Protein AF-K1WXM2-F1 (afdb_monomer_lite)

Sequence (100 aa):
MSDQIAESLTYEELLSNLLLNDEIIIEISVEDVERVKIGMKNIKTRKNKKMKEEGLATEDARLEFEAFPSETYGYVNLRIFHTKRGSVAIKNMIIPTGEF

pLDDT: mean 85.84, std 12.79, range [41.31, 96.81]

Radius of gyration: 17.82 Å; chains: 1; bounding box: 42×49×48 Å

Structure (mmCIF, N/CA/C/O backbone):
data_AF-K1WXM2-F1
#
_entry.id   AF-K1WXM2-F1
#
loop_
_atom_site.group_PDB
_atom_site.id
_atom_site.type_symbol
_atom_site.label_atom_id
_atom_site.label_alt_id
_atom_site.label_comp_id
_atom_site.label_asym_id
_atom_site.label_entity_id
_atom_site.label_seq_id
_atom_site.pdbx_PDB_ins_code
_atom_site.Cartn_x
_atom_site.Cartn_y
_atom_site.Cartn_z
_atom_site.occupancy
_atom_site.B_iso_or_equiv
_atom_site.auth_seq_id
_atom_site.auth_comp_id
_atom_site.auth_asym_id
_atom_site.auth_atom_id
_atom_s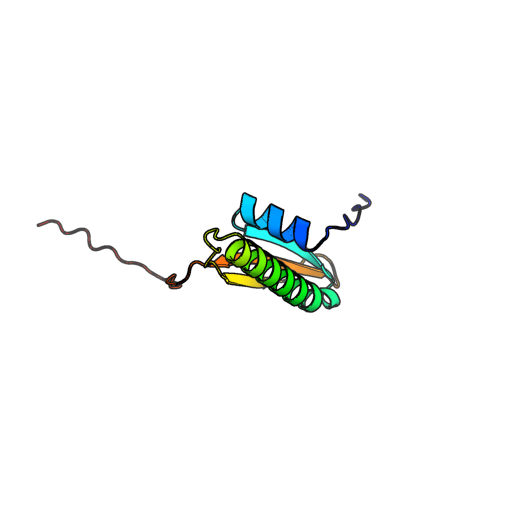ite.pdbx_PDB_model_num
ATOM 1 N N . MET A 1 1 ? 3.158 8.132 -30.442 1.00 41.31 1 MET A N 1
ATOM 2 C CA . MET A 1 1 ? 3.779 7.819 -29.145 1.00 41.31 1 MET A CA 1
ATOM 3 C C . MET A 1 1 ? 3.114 8.748 -28.163 1.00 41.31 1 MET A C 1
ATOM 5 O O . MET A 1 1 ? 3.254 9.951 -28.321 1.00 41.31 1 MET A O 1
ATOM 9 N N . SER A 1 2 ? 2.236 8.218 -27.321 1.00 43.03 2 SER A N 1
ATOM 10 C CA . SER A 1 2 ? 1.494 9.036 -26.370 1.00 43.03 2 SER A CA 1
ATOM 11 C C . SER A 1 2 ? 2.475 9.450 -25.284 1.00 43.03 2 SER A C 1
ATOM 13 O O . SER A 1 2 ? 2.976 8.576 -24.581 1.00 43.03 2 SER A O 1
ATOM 15 N N . ASP A 1 3 ? 2.783 10.743 -25.196 1.00 48.12 3 ASP A N 1
ATOM 16 C CA . ASP A 1 3 ? 3.416 11.330 -24.018 1.00 48.12 3 ASP A CA 1
ATOM 17 C C . ASP A 1 3 ? 2.548 10.955 -22.814 1.00 48.12 3 ASP A C 1
ATOM 19 O O . ASP A 1 3 ? 1.473 11.518 -22.599 1.00 48.12 3 ASP A O 1
ATOM 23 N N . GLN A 1 4 ? 2.962 9.925 -22.076 1.00 53.94 4 GLN A N 1
ATOM 24 C CA . GLN A 1 4 ? 2.365 9.609 -20.792 1.00 53.94 4 GLN A CA 1
ATOM 25 C C . GLN A 1 4 ? 2.759 10.751 -19.864 1.00 53.94 4 GLN A C 1
ATOM 27 O O . GLN A 1 4 ? 3.909 10.870 -19.445 1.00 53.94 4 GLN A O 1
ATOM 32 N N . ILE A 1 5 ? 1.805 11.642 -19.613 1.00 54.16 5 ILE A N 1
ATOM 33 C CA . ILE A 1 5 ? 1.911 12.667 -18.585 1.00 54.16 5 ILE A CA 1
ATOM 34 C C . ILE A 1 5 ? 2.204 11.917 -17.285 1.00 54.16 5 ILE A C 1
ATOM 36 O O . ILE A 1 5 ? 1.347 11.189 -16.790 1.00 54.16 5 ILE A O 1
ATOM 40 N N . ALA A 1 6 ? 3.425 12.049 -16.765 1.00 61.44 6 ALA A N 1
ATOM 41 C CA . ALA A 1 6 ? 3.759 11.562 -15.437 1.00 61.44 6 ALA A CA 1
ATOM 42 C C . ALA A 1 6 ? 2.934 12.380 -14.438 1.00 61.44 6 ALA A C 1
ATOM 44 O O . ALA A 1 6 ? 3.278 13.514 -14.098 1.00 61.44 6 ALA A O 1
ATOM 45 N N . GLU A 1 7 ? 1.783 11.843 -14.047 1.00 74.06 7 GLU A N 1
ATOM 46 C CA . GLU A 1 7 ? 0.909 12.482 -13.079 1.00 74.06 7 GLU A CA 1
ATOM 47 C C . GLU A 1 7 ? 1.589 12.434 -11.709 1.00 74.06 7 GLU A C 1
ATOM 49 O O . GLU A 1 7 ? 1.907 11.371 -11.172 1.00 74.06 7 GLU A O 1
ATOM 54 N N . SER A 1 8 ? 1.872 13.610 -11.154 1.00 80.50 8 SER A N 1
ATOM 55 C CA . SER A 1 8 ? 2.483 13.724 -9.836 1.00 80.50 8 SER A CA 1
ATOM 56 C C . SER A 1 8 ? 1.392 13.689 -8.775 1.00 80.50 8 SER A C 1
ATOM 58 O O . SER A 1 8 ? 0.770 14.714 -8.508 1.00 80.50 8 SER A O 1
ATOM 60 N N . LEU A 1 9 ? 1.213 12.539 -8.130 1.00 87.94 9 LEU A N 1
ATOM 61 C CA . LEU A 1 9 ? 0.317 12.388 -6.984 1.00 87.94 9 LEU A CA 1
ATOM 62 C C . LEU A 1 9 ? 1.087 12.441 -5.663 1.00 87.94 9 LEU A C 1
ATOM 64 O O . LEU A 1 9 ? 2.165 11.865 -5.503 1.00 87.94 9 LEU A O 1
ATOM 68 N N . THR A 1 10 ? 0.499 13.104 -4.678 1.00 92.44 10 THR A N 1
ATOM 69 C CA . THR A 1 10 ? 0.948 13.068 -3.287 1.00 92.44 10 THR A CA 1
ATOM 70 C C . THR A 1 10 ? 0.599 11.726 -2.634 1.00 92.44 10 THR A C 1
ATOM 72 O O . THR A 1 10 ? -0.328 11.017 -3.031 1.00 92.44 10 THR A O 1
ATOM 75 N N . TYR A 1 11 ? 1.301 11.371 -1.554 1.00 93.56 11 TYR A N 1
ATOM 76 C CA . TYR A 1 11 ? 0.972 10.167 -0.776 1.00 93.56 11 TYR A CA 1
ATOM 77 C C . TYR A 1 11 ? -0.431 10.226 -0.146 1.00 93.56 11 TYR A C 1
ATOM 79 O O . TYR A 1 11 ? -1.030 9.187 0.131 1.00 93.56 11 TYR A O 1
ATOM 87 N N . GLU A 1 12 ? -0.953 11.431 0.095 1.00 92.50 12 GLU A N 1
ATOM 88 C CA . GLU A 1 12 ? -2.304 11.657 0.615 1.00 92.50 12 GLU A CA 1
ATOM 89 C C . GLU A 1 12 ? -3.371 11.373 -0.446 1.00 92.50 12 GLU A C 1
ATOM 91 O O . GLU A 1 12 ? -4.389 10.750 -0.133 1.00 92.50 12 GLU A O 1
ATOM 96 N N . GLU A 1 13 ? -3.118 11.742 -1.702 1.00 93.06 13 GLU A N 1
ATOM 97 C CA . GLU A 1 13 ? -3.978 11.398 -2.839 1.00 93.06 13 GLU A CA 1
ATOM 98 C C . GLU A 1 13 ? -3.950 9.897 -3.127 1.00 93.06 13 GLU A C 1
ATOM 100 O O . GLU A 1 13 ? -5.010 9.298 -3.303 1.00 93.06 13 GLU A O 1
ATOM 105 N N . LEU A 1 14 ? -2.776 9.255 -3.088 1.00 92.94 14 LEU A N 1
ATOM 106 C CA . LEU A 1 14 ? -2.675 7.795 -3.225 1.00 92.94 14 LEU A CA 1
ATOM 107 C C . LEU A 1 14 ? -3.474 7.069 -2.137 1.00 92.94 14 LEU A C 1
ATOM 109 O O . LEU A 1 14 ? -4.251 6.165 -2.437 1.00 92.94 14 LEU A O 1
ATOM 113 N N . LEU A 1 15 ? -3.335 7.488 -0.874 1.00 91.69 15 LEU A N 1
ATOM 114 C CA . LEU A 1 15 ? -4.101 6.899 0.225 1.00 91.69 15 LEU A CA 1
ATOM 115 C C . LEU A 1 15 ? -5.607 7.143 0.069 1.00 91.69 15 LEU A C 1
ATOM 117 O O . LEU A 1 15 ? -6.402 6.268 0.392 1.00 91.69 15 LEU A O 1
ATOM 121 N N . SER A 1 16 ? -6.010 8.319 -0.409 1.00 91.19 16 SER A N 1
ATOM 122 C CA . SER A 1 16 ? -7.426 8.640 -0.615 1.00 91.19 16 SER A CA 1
ATOM 123 C C . SER A 1 16 ? -8.036 7.805 -1.740 1.00 91.19 16 SER A C 1
ATOM 125 O O . SER A 1 16 ? -9.115 7.251 -1.557 1.00 91.19 16 SER A O 1
ATOM 127 N N . ASN A 1 17 ? -7.323 7.637 -2.856 1.00 91.69 17 ASN A N 1
ATOM 128 C CA . ASN A 1 17 ? -7.743 6.756 -3.946 1.00 91.69 17 ASN A CA 1
ATOM 129 C C . ASN A 1 17 ? -7.851 5.301 -3.495 1.00 91.69 17 ASN A C 1
ATOM 131 O O . ASN A 1 17 ? -8.816 4.618 -3.831 1.00 91.69 17 ASN A O 1
ATOM 135 N N . LEU A 1 18 ? -6.898 4.842 -2.689 1.00 91.75 18 LEU A N 1
ATOM 136 C CA . LEU A 1 18 ? -6.922 3.499 -2.134 1.00 91.75 18 LEU A CA 1
ATOM 137 C C . LEU A 1 18 ? -8.136 3.262 -1.221 1.00 91.75 18 LEU A C 1
ATOM 139 O O . LEU A 1 18 ? -8.768 2.217 -1.305 1.00 91.75 18 LEU A O 1
ATOM 143 N N . LEU A 1 19 ? -8.512 4.245 -0.400 1.00 87.38 19 LEU A N 1
ATOM 144 C CA . LEU A 1 19 ? -9.705 4.159 0.451 1.00 87.38 19 LEU A CA 1
ATOM 145 C C . LEU A 1 19 ? -11.021 4.126 -0.338 1.00 87.38 19 LEU A C 1
ATOM 147 O O . LEU A 1 19 ? -12.027 3.665 0.192 1.00 87.38 19 LEU A O 1
ATOM 151 N N . LEU A 1 20 ? -11.027 4.637 -1.572 1.00 88.56 20 LEU A N 1
ATOM 152 C CA . LEU A 1 20 ? -12.198 4.615 -2.450 1.00 88.56 20 LEU A CA 1
ATOM 153 C C . LEU A 1 20 ? -12.320 3.311 -3.249 1.00 88.56 20 LEU A C 1
ATOM 155 O O . LEU A 1 20 ? -13.432 2.950 -3.622 1.00 88.56 20 LEU A O 1
ATOM 159 N N . ASN A 1 21 ? -11.203 2.630 -3.521 1.00 87.50 21 ASN A N 1
ATOM 160 C CA . ASN A 1 21 ? -11.148 1.497 -4.452 1.00 87.50 21 ASN A CA 1
ATOM 161 C C . ASN A 1 21 ? -10.718 0.167 -3.805 1.00 87.50 21 ASN A C 1
ATOM 163 O O . ASN A 1 21 ? -10.627 -0.830 -4.514 1.00 87.50 21 ASN A O 1
ATOM 167 N N . ASP A 1 22 ? -10.437 0.144 -2.493 1.00 85.44 22 ASP A N 1
ATOM 168 C CA . ASP A 1 22 ? -9.855 -0.961 -1.693 1.00 85.44 22 ASP A CA 1
ATOM 169 C C . ASP A 1 22 ? -8.444 -1.425 -2.128 1.00 85.44 22 ASP A C 1
ATOM 171 O O . ASP A 1 22 ? -7.634 -1.871 -1.302 1.00 85.44 22 ASP A O 1
ATOM 175 N N . GLU A 1 23 ? -8.134 -1.277 -3.413 1.00 92.62 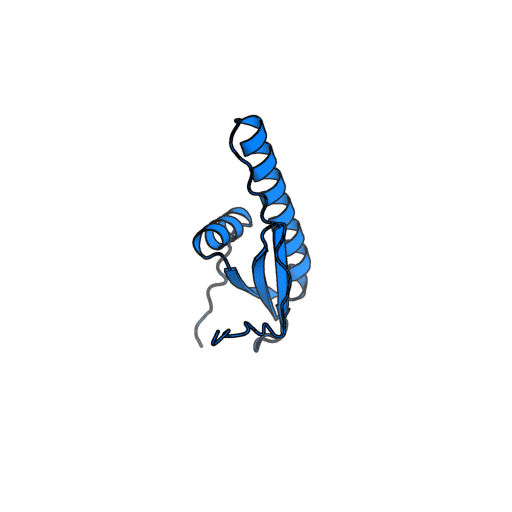23 GLU A N 1
ATOM 176 C CA . GLU A 1 23 ? -6.897 -1.624 -4.088 1.00 92.62 23 GLU A CA 1
ATOM 177 C C . GLU A 1 23 ? -6.580 -0.590 -5.180 1.00 92.62 23 GLU A C 1
ATOM 179 O O . GLU A 1 23 ? -7.467 -0.120 -5.893 1.00 92.62 23 GLU A O 1
ATOM 184 N N . ILE A 1 24 ? -5.297 -0.263 -5.340 1.00 94.50 24 ILE A N 1
ATOM 185 C CA . ILE A 1 24 ? -4.780 0.474 -6.499 1.00 94.50 24 ILE A CA 1
ATOM 186 C C . ILE A 1 24 ? -3.511 -0.199 -7.024 1.00 94.50 24 ILE A C 1
ATOM 188 O O . ILE A 1 24 ? -2.747 -0.793 -6.261 1.00 94.50 24 ILE A O 1
ATOM 192 N N . ILE A 1 25 ? -3.265 -0.071 -8.326 1.00 95.31 25 ILE A N 1
ATOM 193 C CA . ILE A 1 25 ? -2.028 -0.509 -8.979 1.00 95.31 25 ILE A CA 1
ATOM 194 C C . ILE A 1 25 ? -1.434 0.705 -9.681 1.00 95.31 25 ILE A C 1
ATOM 196 O O . ILE A 1 25 ? -2.117 1.355 -10.470 1.00 95.31 25 ILE A O 1
ATOM 200 N N . ILE A 1 26 ? -0.178 1.015 -9.372 1.00 94.31 26 ILE A N 1
ATOM 201 C CA . ILE A 1 26 ? 0.559 2.122 -9.984 1.00 94.31 26 ILE A CA 1
ATOM 202 C C . ILE A 1 26 ? 1.840 1.603 -10.628 1.00 94.31 26 ILE A C 1
ATOM 204 O O . ILE A 1 26 ? 2.517 0.744 -10.063 1.00 94.31 26 ILE A O 1
ATOM 208 N N . GLU A 1 27 ? 2.189 2.141 -11.789 1.00 94.94 27 GLU A N 1
ATOM 209 C CA . GLU A 1 27 ? 3.488 1.907 -12.415 1.00 94.94 27 GLU A CA 1
ATOM 210 C C . GLU A 1 27 ? 4.453 3.012 -11.974 1.00 94.94 27 GLU A C 1
ATOM 212 O O . GLU A 1 27 ? 4.184 4.197 -12.169 1.00 94.94 27 GLU A O 1
ATOM 217 N N . ILE A 1 28 ? 5.559 2.638 -11.332 1.00 94.12 28 ILE A N 1
ATOM 218 C CA . ILE A 1 28 ? 6.542 3.583 -10.782 1.00 94.12 28 ILE A CA 1
ATOM 219 C C . ILE A 1 28 ? 7.967 3.102 -11.036 1.00 94.12 28 ILE A C 1
ATOM 221 O O . ILE A 1 28 ? 8.199 1.912 -11.248 1.00 94.12 28 ILE A O 1
ATOM 225 N N . SER A 1 29 ? 8.933 4.022 -10.972 1.00 94.50 29 SER A N 1
ATOM 226 C CA . SER A 1 29 ? 10.353 3.667 -11.020 1.00 94.50 29 SER A CA 1
ATOM 227 C C . SER A 1 29 ? 10.698 2.666 -9.916 1.00 94.50 29 SER A C 1
ATOM 229 O O . SER A 1 29 ? 10.259 2.806 -8.769 1.00 94.50 29 SER A O 1
ATOM 231 N N . VAL A 1 30 ? 11.535 1.678 -10.244 1.00 94.31 30 VAL A N 1
ATOM 232 C CA . VAL A 1 30 ? 12.018 0.664 -9.290 1.00 94.31 30 VAL A CA 1
ATOM 233 C C . VAL A 1 30 ? 12.692 1.309 -8.071 1.00 94.31 30 VAL A C 1
ATOM 235 O O . VAL A 1 30 ? 12.553 0.817 -6.952 1.00 94.31 30 VAL A O 1
ATOM 238 N N . GLU A 1 31 ? 13.378 2.436 -8.267 1.00 94.69 31 GLU A N 1
ATOM 239 C CA . GLU A 1 31 ? 14.079 3.168 -7.203 1.00 94.69 31 GLU A CA 1
ATOM 240 C C . GLU A 1 31 ? 13.115 3.826 -6.202 1.00 94.69 31 GLU A C 1
ATOM 242 O O . GLU A 1 31 ? 13.441 4.006 -5.026 1.00 94.69 31 GLU A O 1
ATOM 247 N N . ASP A 1 32 ? 11.897 4.139 -6.645 1.00 94.38 32 ASP A N 1
ATOM 248 C CA . ASP A 1 32 ? 10.914 4.888 -5.867 1.00 94.38 32 ASP A CA 1
ATOM 249 C C . ASP A 1 32 ? 9.998 3.995 -5.025 1.00 94.38 32 ASP A C 1
ATOM 251 O O . ASP A 1 32 ? 9.321 4.483 -4.116 1.00 94.38 32 ASP A O 1
ATOM 255 N N . VAL A 1 33 ? 10.006 2.682 -5.270 1.00 94.50 33 VAL A N 1
ATOM 256 C CA . VAL A 1 33 ? 9.140 1.699 -4.601 1.00 94.50 33 VAL A CA 1
ATOM 257 C C . VAL A 1 33 ? 9.186 1.837 -3.088 1.00 94.50 33 VAL A C 1
ATOM 259 O O . VAL A 1 33 ? 8.147 1.928 -2.430 1.00 94.50 33 VAL A O 1
ATOM 262 N N . GLU A 1 34 ? 10.389 1.858 -2.518 1.00 96.00 34 GLU A N 1
ATOM 263 C CA . GLU A 1 34 ? 10.527 1.852 -1.066 1.00 96.00 34 GLU A CA 1
ATOM 264 C C . GLU A 1 34 ? 10.209 3.225 -0.457 1.00 96.00 34 GLU A C 1
ATOM 266 O O . GLU A 1 34 ? 9.632 3.328 0.629 1.00 96.00 34 GLU A O 1
ATOM 271 N N . ARG A 1 35 ? 10.454 4.301 -1.217 1.00 95.06 35 ARG A N 1
ATOM 272 C CA . ARG A 1 35 ? 10.040 5.657 -0.846 1.00 95.06 35 ARG A CA 1
ATOM 273 C C . ARG A 1 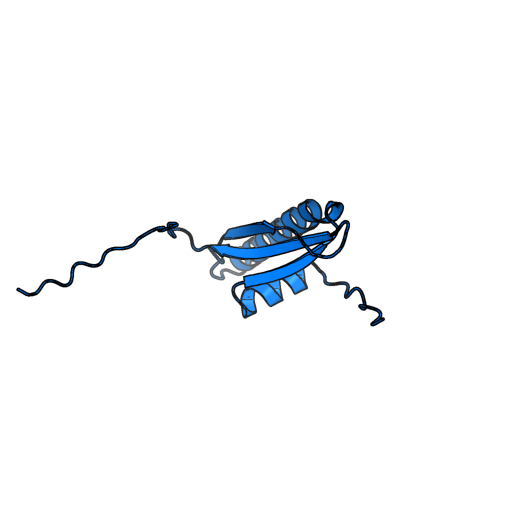35 ? 8.515 5.767 -0.765 1.00 95.06 35 ARG A C 1
ATOM 275 O O . ARG A 1 35 ? 8.003 6.309 0.216 1.00 95.06 35 ARG A O 1
ATOM 282 N N . VAL A 1 36 ? 7.793 5.213 -1.741 1.00 94.56 36 VAL A N 1
ATOM 283 C CA . VAL A 1 36 ? 6.319 5.205 -1.778 1.00 94.56 36 VAL A CA 1
ATOM 284 C C . VAL A 1 36 ? 5.742 4.379 -0.628 1.00 94.56 36 VAL A C 1
ATOM 286 O O . VAL A 1 36 ? 4.873 4.864 0.100 1.00 94.56 36 VAL A O 1
ATOM 289 N N . LYS A 1 37 ? 6.264 3.168 -0.392 1.00 95.00 37 LYS A N 1
ATOM 290 C CA . LYS A 1 37 ? 5.838 2.298 0.720 1.00 95.00 37 LYS A CA 1
ATOM 291 C C . LYS A 1 37 ? 5.961 2.993 2.077 1.00 95.00 37 LYS A C 1
ATOM 293 O O . LYS A 1 37 ? 5.013 2.988 2.868 1.00 95.00 37 LYS A O 1
ATOM 298 N N . ILE A 1 38 ? 7.115 3.603 2.356 1.00 95.75 38 ILE A N 1
ATOM 299 C CA . ILE A 1 38 ? 7.360 4.328 3.611 1.00 95.75 38 ILE A CA 1
ATOM 300 C C . ILE A 1 38 ? 6.469 5.573 3.696 1.00 95.75 38 ILE A C 1
ATOM 302 O O . ILE A 1 38 ? 5.828 5.801 4.727 1.00 95.75 38 ILE A O 1
ATOM 306 N N . GLY A 1 39 ? 6.386 6.354 2.614 1.00 94.81 39 GLY A N 1
ATOM 307 C CA . GLY A 1 39 ? 5.556 7.556 2.529 1.00 94.81 39 GLY A CA 1
ATOM 308 C C . GLY A 1 39 ? 4.095 7.274 2.876 1.00 94.81 39 GLY A C 1
ATOM 309 O O . GLY A 1 39 ? 3.538 7.896 3.783 1.00 94.81 39 GLY A O 1
ATOM 310 N N . MET A 1 40 ? 3.502 6.261 2.244 1.00 94.62 40 MET A N 1
ATOM 311 C CA . MET A 1 40 ? 2.114 5.871 2.491 1.00 94.62 40 MET A CA 1
ATOM 312 C C . MET A 1 40 ? 1.867 5.354 3.912 1.00 94.62 40 MET A C 1
ATOM 314 O O . MET A 1 40 ? 0.888 5.752 4.551 1.00 94.62 40 MET A O 1
ATOM 318 N N . LYS A 1 41 ? 2.763 4.517 4.455 1.00 93.88 41 LYS A N 1
ATOM 319 C CA . LYS A 1 41 ? 2.660 4.041 5.848 1.00 93.88 41 LYS A CA 1
ATOM 320 C C . LYS A 1 41 ? 2.689 5.200 6.849 1.00 93.88 41 LYS A C 1
ATOM 322 O O . LYS A 1 41 ? 1.906 5.212 7.805 1.00 93.88 41 LYS A O 1
ATOM 327 N N . ASN A 1 42 ? 3.548 6.193 6.617 1.00 94.75 42 ASN A N 1
ATOM 328 C CA . ASN A 1 42 ? 3.667 7.370 7.475 1.00 94.75 42 ASN A CA 1
ATOM 329 C C . ASN A 1 42 ? 2.413 8.250 7.423 1.00 94.75 42 ASN A C 1
ATOM 331 O O . ASN A 1 42 ? 1.913 8.652 8.477 1.00 94.75 42 ASN A O 1
ATOM 335 N N . ILE A 1 43 ? 1.871 8.509 6.229 1.00 93.44 43 ILE A N 1
ATOM 336 C CA . ILE A 1 43 ? 0.625 9.274 6.073 1.00 93.44 43 ILE A CA 1
ATOM 337 C C . ILE A 1 43 ? -0.545 8.561 6.749 1.00 93.44 43 ILE A C 1
ATOM 339 O O . ILE A 1 43 ? -1.271 9.188 7.520 1.00 93.44 43 ILE A O 1
ATOM 343 N N . LYS A 1 44 ? -0.696 7.246 6.555 1.00 91.38 44 LYS A N 1
ATOM 344 C CA . LYS A 1 44 ? -1.745 6.476 7.235 1.00 91.38 44 LYS A CA 1
ATOM 345 C C . LYS A 1 44 ? -1.613 6.535 8.757 1.00 91.38 44 LYS A C 1
ATOM 347 O O . LYS A 1 44 ? -2.598 6.768 9.452 1.00 91.38 44 LYS A O 1
ATOM 352 N N . THR A 1 45 ? -0.397 6.387 9.281 1.00 92.06 45 THR A N 1
ATOM 353 C CA . THR A 1 45 ? -0.136 6.490 10.727 1.00 92.06 45 THR A CA 1
ATOM 354 C C . THR A 1 45 ? -0.499 7.875 11.261 1.00 92.06 45 THR A C 1
ATOM 356 O O . THR A 1 45 ? -1.151 7.988 12.299 1.00 92.06 45 THR A O 1
ATOM 359 N N . ARG A 1 46 ? -0.135 8.936 10.529 1.00 92.69 46 ARG A N 1
ATOM 360 C CA . ARG A 1 46 ? -0.494 10.320 10.865 1.00 92.69 46 ARG A CA 1
ATOM 361 C C . ARG A 1 46 ? -2.011 10.524 10.858 1.00 92.69 46 ARG A C 1
ATOM 363 O O . ARG A 1 46 ? -2.536 11.107 11.803 1.00 92.69 46 ARG A O 1
ATOM 370 N N . LYS A 1 47 ? -2.711 10.008 9.843 1.00 90.94 47 LYS A N 1
ATOM 371 C CA . LYS A 1 47 ? -4.176 10.067 9.735 1.00 90.94 47 LYS A CA 1
ATOM 372 C C . LYS A 1 47 ? -4.850 9.352 10.909 1.00 90.94 47 LYS A C 1
ATOM 374 O O . LYS A 1 47 ? -5.681 9.954 11.577 1.00 90.94 47 LYS A O 1
ATOM 379 N N . ASN A 1 48 ? -4.424 8.131 11.232 1.00 90.12 48 ASN A N 1
ATOM 380 C CA . ASN A 1 48 ? -4.953 7.377 12.372 1.00 90.12 48 ASN A CA 1
ATOM 381 C C . ASN A 1 48 ? -4.702 8.085 13.711 1.00 90.12 48 ASN A C 1
ATOM 383 O O . ASN A 1 48 ? -5.585 8.108 14.565 1.00 90.12 48 ASN A O 1
ATOM 387 N N . LYS A 1 49 ? -3.524 8.694 13.897 1.00 91.69 49 LYS A N 1
ATOM 388 C CA . LYS A 1 49 ? -3.231 9.492 15.096 1.00 91.69 49 LYS A CA 1
ATOM 389 C C . LYS A 1 49 ? -4.191 10.678 15.222 1.00 91.69 49 LYS A C 1
ATOM 391 O O . LYS A 1 49 ? -4.769 10.855 16.288 1.00 91.69 49 LYS A O 1
ATOM 396 N N . LYS A 1 50 ? -4.405 11.423 14.134 1.00 90.94 50 LYS A N 1
ATOM 397 C CA . LYS A 1 50 ? -5.332 12.562 14.103 1.00 90.94 50 LYS A CA 1
ATOM 398 C C . LYS A 1 50 ? -6.773 12.135 14.411 1.00 90.94 50 LYS A C 1
ATOM 400 O O . LYS A 1 50 ? -7.406 12.726 15.274 1.00 90.94 50 LYS A O 1
ATOM 405 N N . MET A 1 51 ? -7.253 11.051 13.798 1.00 89.19 51 MET A N 1
ATOM 406 C CA . MET A 1 51 ? -8.590 10.505 14.080 1.00 89.19 51 MET A CA 1
ATOM 407 C C . MET A 1 51 ? -8.749 10.112 15.552 1.00 89.19 51 MET A C 1
ATOM 409 O O . MET A 1 51 ? -9.766 10.415 16.165 1.00 89.19 51 MET A O 1
ATOM 413 N N . LYS A 1 52 ? -7.721 9.491 16.143 1.00 90.12 52 LYS A N 1
ATOM 414 C CA . LYS A 1 52 ? -7.721 9.137 17.566 1.00 90.12 52 LYS A CA 1
ATOM 415 C C . LYS A 1 52 ? -7.774 10.371 18.474 1.00 90.12 52 LYS A C 1
ATOM 417 O O . LYS A 1 52 ? -8.483 10.345 19.474 1.00 90.12 52 LYS A O 1
ATOM 422 N N . GLU A 1 53 ? -7.023 11.423 18.148 1.00 92.31 53 GLU A N 1
ATOM 423 C CA . GLU A 1 53 ? -7.034 12.698 18.884 1.00 92.31 53 GLU A CA 1
ATOM 424 C C . GLU A 1 53 ? -8.400 13.397 18.802 1.00 92.31 53 GLU A C 1
ATOM 426 O O . GLU A 1 53 ? -8.842 14.001 19.774 1.00 92.31 53 GLU A O 1
ATOM 431 N N . GLU A 1 54 ? -9.102 13.241 17.679 1.00 92.88 54 GLU A N 1
ATOM 432 C CA . GLU A 1 54 ? -10.463 13.745 17.453 1.00 92.88 54 GLU A CA 1
ATOM 433 C C . GLU A 1 54 ? -11.562 12.841 18.054 1.00 92.88 54 GLU A C 1
ATOM 435 O O . GLU A 1 54 ? -12.748 13.141 17.931 1.00 92.88 54 GLU A O 1
ATOM 440 N N . GLY A 1 55 ? -11.198 11.731 18.711 1.00 88.88 55 GLY A N 1
ATOM 441 C CA . GLY A 1 55 ? -12.150 10.776 19.294 1.00 88.88 55 GLY A CA 1
ATOM 442 C C . GLY A 1 55 ? -12.894 9.912 18.266 1.00 88.88 55 GLY A C 1
ATOM 443 O O . GLY A 1 55 ? -13.882 9.263 18.608 1.00 88.88 55 GLY A O 1
ATOM 444 N N . LEU A 1 56 ? -12.433 9.891 17.014 1.00 86.25 56 LEU A N 1
ATOM 445 C CA . LEU A 1 56 ? -12.995 9.088 15.932 1.00 86.25 56 LEU A CA 1
ATOM 446 C C . LEU A 1 56 ? -12.406 7.672 15.922 1.00 86.25 56 LEU A C 1
ATOM 448 O O . LEU A 1 56 ? -11.275 7.427 16.351 1.00 86.25 56 LEU A O 1
ATOM 452 N N . ALA A 1 57 ? -13.175 6.726 15.382 1.00 82.00 57 ALA A N 1
ATOM 453 C CA . ALA A 1 57 ? -12.706 5.362 15.173 1.00 82.00 57 ALA A CA 1
ATOM 454 C C . ALA A 1 57 ? -11.538 5.340 14.174 1.00 82.00 57 ALA A C 1
ATOM 456 O O . ALA A 1 57 ? -11.631 5.900 13.084 1.00 82.00 57 ALA A O 1
ATOM 457 N N . THR A 1 58 ? -10.439 4.679 14.538 1.00 82.56 58 THR A N 1
ATOM 458 C CA . THR A 1 58 ? -9.280 4.519 13.653 1.00 82.56 58 THR A CA 1
ATOM 459 C C . THR A 1 58 ? -9.478 3.372 12.679 1.00 82.56 58 THR A C 1
ATOM 461 O O . THR A 1 58 ? -10.113 2.370 13.004 1.00 82.56 58 THR A O 1
ATOM 464 N N . GLU A 1 59 ? -8.858 3.473 11.508 1.00 76.69 59 GLU A N 1
ATOM 465 C CA . GLU A 1 59 ? -8.871 2.384 10.544 1.00 76.69 59 GLU A CA 1
ATOM 466 C C . GLU A 1 59 ? -7.862 1.291 10.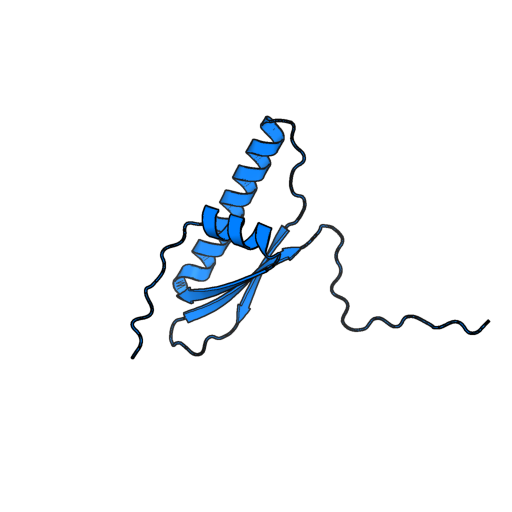944 1.00 76.69 59 GLU A C 1
ATOM 468 O O . GLU A 1 59 ? -6.648 1.518 10.951 1.00 76.69 59 GLU A O 1
ATOM 473 N N . ASP A 1 60 ? -8.371 0.098 11.263 1.00 77.06 60 ASP A N 1
ATOM 474 C CA . ASP A 1 60 ? -7.578 -1.066 11.696 1.00 77.06 60 ASP A CA 1
ATOM 475 C C . ASP A 1 60 ? -6.949 -1.865 10.544 1.00 77.06 60 ASP A C 1
ATOM 477 O O . ASP A 1 60 ? -6.145 -2.779 10.772 1.00 77.06 60 ASP A O 1
ATOM 481 N N . ALA A 1 61 ? -7.314 -1.553 9.299 1.00 81.69 61 ALA A N 1
ATOM 482 C CA . ALA A 1 61 ? -6.727 -2.202 8.140 1.00 81.69 61 ALA A CA 1
ATOM 483 C C . ALA A 1 61 ? -5.234 -1.856 8.029 1.00 81.69 61 ALA A C 1
ATOM 485 O O . ALA A 1 61 ? -4.821 -0.730 8.309 1.00 81.69 61 ALA A O 1
ATOM 486 N N . ARG A 1 62 ? -4.402 -2.793 7.583 1.00 86.12 62 ARG A N 1
ATOM 487 C CA . ARG A 1 62 ? -2.983 -2.571 7.275 1.00 86.12 62 ARG A CA 1
ATOM 488 C C . ARG A 1 62 ? -2.809 -2.307 5.788 1.00 86.12 62 ARG A C 1
ATOM 490 O O . ARG A 1 62 ? -3.612 -2.768 4.992 1.00 86.12 62 ARG A O 1
ATOM 497 N N . LEU A 1 63 ? -1.789 -1.526 5.439 1.00 91.31 63 LEU A N 1
ATOM 498 C CA . LEU A 1 63 ? -1.372 -1.379 4.044 1.00 91.31 63 LEU A CA 1
ATOM 499 C C . LEU A 1 63 ? -0.421 -2.515 3.702 1.00 91.31 63 LEU A C 1
ATOM 501 O O . LEU A 1 63 ? 0.617 -2.650 4.357 1.00 91.31 63 LEU A O 1
ATOM 505 N N . GLU A 1 64 ? -0.767 -3.270 2.674 1.00 92.88 64 GLU A N 1
ATOM 506 C CA . GLU A 1 64 ? 0.103 -4.255 2.051 1.00 92.88 64 GLU A CA 1
ATOM 507 C C . GLU A 1 64 ? 0.513 -3.792 0.656 1.00 92.88 64 GLU A C 1
ATOM 509 O O . GLU A 1 64 ? -0.155 -2.969 0.023 1.00 92.88 64 GLU A O 1
ATOM 514 N N . PHE A 1 65 ? 1.661 -4.300 0.215 1.00 95.25 65 PHE A N 1
ATOM 515 C CA . PHE A 1 65 ? 2.313 -3.881 -1.015 1.00 95.25 65 PHE A CA 1
ATOM 516 C C . PHE A 1 65 ? 2.866 -5.103 -1.735 1.00 95.25 65 PHE A C 1
ATOM 518 O O . PHE A 1 65 ? 3.640 -5.865 -1.155 1.00 95.25 65 PHE A O 1
ATOM 525 N N . GLU A 1 66 ? 2.530 -5.245 -3.007 1.00 95.44 66 GLU A N 1
ATOM 526 C CA . GLU A 1 66 ? 3.010 -6.318 -3.870 1.00 95.44 66 GLU A CA 1
ATOM 527 C C . GLU A 1 66 ? 3.620 -5.695 -5.127 1.00 95.44 66 GLU A C 1
ATOM 529 O O . GLU A 1 66 ? 2.966 -4.929 -5.829 1.00 95.44 66 GLU A O 1
ATOM 534 N N . ALA A 1 67 ? 4.898 -5.974 -5.376 1.00 95.31 67 ALA A N 1
ATOM 535 C CA . ALA A 1 67 ? 5.609 -5.472 -6.545 1.00 95.31 67 ALA A CA 1
ATOM 536 C C . ALA A 1 67 ? 5.775 -6.604 -7.560 1.00 95.31 67 ALA A C 1
ATOM 538 O O . ALA A 1 67 ? 6.255 -7.681 -7.202 1.00 95.31 67 ALA A O 1
ATOM 539 N N . PHE A 1 68 ? 5.406 -6.356 -8.813 1.00 95.81 68 PHE A N 1
ATOM 540 C CA . PHE A 1 68 ? 5.525 -7.320 -9.904 1.00 95.81 68 PHE A CA 1
ATOM 541 C C . PHE A 1 68 ? 5.987 -6.637 -11.198 1.00 95.81 68 PHE A C 1
ATOM 543 O O . PHE A 1 68 ? 5.854 -5.417 -11.329 1.00 95.81 68 PHE A O 1
ATOM 550 N N . PRO A 1 69 ? 6.572 -7.390 -12.149 1.00 94.62 69 PRO A N 1
ATOM 551 C CA . PRO A 1 69 ? 7.186 -6.807 -13.339 1.00 94.62 69 PRO A CA 1
ATOM 552 C C . PRO A 1 69 ? 6.239 -5.889 -14.127 1.00 94.62 69 PRO A C 1
ATOM 554 O O . PRO A 1 69 ? 5.048 -6.178 -14.260 1.00 94.62 69 PRO A O 1
ATOM 557 N N . SER A 1 70 ? 6.789 -4.793 -14.651 1.00 94.25 70 SER A N 1
ATOM 558 C CA . SER A 1 70 ? 6.157 -3.945 -15.667 1.00 94.25 70 SER A CA 1
ATOM 559 C C . SER A 1 70 ? 6.763 -4.247 -17.043 1.00 94.25 70 SER A C 1
ATOM 561 O O . SER A 1 70 ? 7.875 -4.769 -17.145 1.00 94.25 70 SER A O 1
ATOM 563 N N . GLU A 1 71 ? 6.017 -3.937 -18.103 1.00 92.94 71 GLU A N 1
ATOM 564 C CA . GLU A 1 71 ? 6.508 -3.964 -19.484 1.00 92.94 71 GLU A CA 1
ATOM 565 C C . GLU A 1 71 ? 7.499 -2.816 -19.765 1.00 92.94 71 GLU A C 1
ATOM 567 O O . GLU A 1 71 ? 8.307 -2.900 -20.693 1.00 92.94 71 GLU A O 1
ATOM 572 N N . THR A 1 72 ? 7.480 -1.765 -18.941 1.00 90.62 72 THR A N 1
ATOM 573 C CA . THR A 1 72 ? 8.337 -0.585 -19.062 1.00 90.62 72 THR A CA 1
ATOM 574 C C . THR A 1 72 ? 9.676 -0.811 -18.349 1.00 90.62 72 THR A C 1
ATOM 576 O O . THR A 1 72 ? 9.747 -1.051 -17.142 1.00 90.62 72 THR A O 1
ATOM 579 N N . TYR A 1 73 ? 10.783 -0.703 -19.091 1.00 91.50 73 TYR A N 1
ATOM 580 C CA . TYR A 1 73 ? 12.128 -0.884 -18.535 1.00 91.50 73 TYR A CA 1
ATOM 581 C C . TYR A 1 73 ? 12.439 0.145 -17.437 1.00 91.50 73 TYR A C 1
ATOM 583 O O . TYR A 1 73 ? 12.292 1.347 -17.645 1.00 91.50 73 TYR A O 1
ATOM 591 N N . GLY A 1 74 ? 12.920 -0.328 -16.282 1.00 91.88 74 GLY A N 1
ATOM 592 C CA . GLY A 1 74 ? 13.226 0.517 -15.121 1.00 91.88 74 GLY A CA 1
ATOM 593 C C . GLY A 1 74 ? 12.016 0.852 -14.240 1.00 91.88 74 GLY A C 1
ATOM 594 O O . GLY A 1 74 ? 12.181 1.531 -13.226 1.00 91.88 74 GLY A O 1
ATOM 595 N N . TYR A 1 75 ? 10.830 0.343 -14.583 1.00 95.44 75 TYR A N 1
ATOM 596 C CA . TYR A 1 75 ? 9.598 0.510 -13.817 1.00 95.44 75 TYR A CA 1
ATOM 597 C C . TYR A 1 75 ? 9.102 -0.828 -13.266 1.00 95.44 75 TYR A C 1
ATOM 599 O O . TYR A 1 75 ? 9.514 -1.914 -13.680 1.00 95.44 75 TYR A O 1
ATOM 607 N N . VAL A 1 76 ? 8.212 -0.743 -12.286 1.00 96.44 76 VAL A N 1
ATOM 608 C CA . VAL A 1 76 ? 7.538 -1.880 -11.671 1.00 96.44 76 VAL A CA 1
ATOM 609 C C . VAL A 1 76 ? 6.086 -1.516 -11.412 1.00 96.44 76 VAL A C 1
ATOM 611 O O . VAL A 1 76 ? 5.768 -0.366 -11.102 1.00 9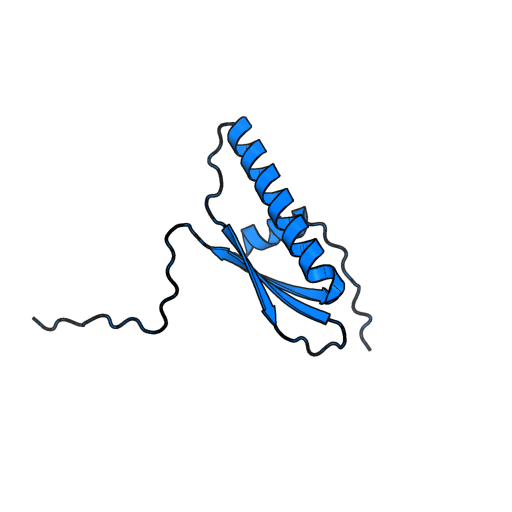6.44 76 VAL A O 1
ATOM 614 N N . ASN A 1 77 ? 5.210 -2.510 -11.494 1.00 96.81 77 ASN A N 1
ATOM 615 C CA . ASN A 1 77 ? 3.845 -2.363 -11.031 1.00 96.81 77 ASN A CA 1
ATOM 616 C C . ASN A 1 77 ? 3.814 -2.594 -9.520 1.00 96.81 77 ASN A C 1
ATOM 618 O O . ASN A 1 77 ? 4.165 -3.671 -9.032 1.00 96.81 77 ASN A O 1
ATOM 622 N N . LEU A 1 78 ? 3.409 -1.573 -8.774 1.00 96.69 78 LEU A N 1
ATOM 623 C CA . LEU A 1 78 ? 3.198 -1.637 -7.337 1.00 96.69 78 LEU A CA 1
ATOM 624 C C . LEU A 1 78 ? 1.696 -1.697 -7.059 1.00 96.69 78 LEU A C 1
ATOM 626 O O . LEU A 1 78 ? 0.984 -0.700 -7.176 1.00 96.69 78 LEU A O 1
ATOM 630 N N . ARG A 1 79 ? 1.227 -2.871 -6.647 1.00 96.38 79 ARG A N 1
ATOM 631 C CA . ARG A 1 79 ? -0.111 -3.070 -6.097 1.00 96.38 79 ARG A CA 1
ATOM 632 C C . ARG A 1 79 ? -0.124 -2.702 -4.623 1.00 96.38 79 ARG A C 1
ATOM 634 O O . ARG A 1 79 ? 0.740 -3.133 -3.858 1.00 96.38 79 ARG A O 1
ATOM 641 N N . ILE A 1 80 ? -1.120 -1.923 -4.227 1.00 95.25 80 ILE A N 1
ATOM 642 C CA . ILE A 1 80 ? -1.306 -1.410 -2.873 1.00 95.25 80 ILE A CA 1
ATOM 643 C C . ILE A 1 80 ? -2.734 -1.747 -2.455 1.00 95.25 80 ILE A C 1
ATOM 645 O O . ILE A 1 80 ? -3.669 -1.434 -3.185 1.00 95.25 80 ILE A O 1
ATOM 649 N N . PHE A 1 81 ? -2.913 -2.386 -1.300 1.00 92.88 81 PHE A N 1
ATOM 650 C CA . PHE A 1 81 ? -4.233 -2.836 -0.846 1.00 92.88 81 PHE A CA 1
ATOM 651 C C . PHE A 1 81 ? -4.359 -2.835 0.678 1.00 92.88 81 PHE A C 1
ATOM 653 O O . PHE A 1 81 ? -3.366 -2.883 1.413 1.00 92.88 81 PHE A O 1
ATOM 660 N N . HIS A 1 82 ? -5.600 -2.769 1.161 1.00 88.62 82 HIS A N 1
ATOM 661 C CA . HIS A 1 82 ? -5.910 -2.872 2.585 1.00 88.62 82 HIS A CA 1
ATOM 662 C C . HIS A 1 82 ? -6.121 -4.333 2.994 1.00 88.62 82 HIS A C 1
ATOM 664 O O . HIS A 1 82 ? -6.925 -5.049 2.403 1.00 88.62 82 HIS A O 1
ATOM 670 N N . THR A 1 83 ? -5.469 -4.771 4.071 1.00 83.75 83 THR A N 1
ATOM 671 C CA . THR A 1 83 ? -5.794 -6.046 4.728 1.00 83.75 83 THR A CA 1
ATOM 672 C C . THR A 1 83 ? -6.423 -5.790 6.082 1.00 83.75 83 THR A C 1
ATOM 674 O O . THR A 1 83 ? -5.910 -5.029 6.905 1.00 83.75 83 THR A O 1
ATOM 677 N N . LYS A 1 84 ? -7.572 -6.411 6.343 1.00 74.81 84 LYS A N 1
ATOM 678 C CA . LYS A 1 84 ? -8.214 -6.320 7.657 1.00 74.81 84 LYS A CA 1
ATOM 679 C C . LYS A 1 84 ? -7.443 -7.193 8.645 1.00 74.81 84 LYS A C 1
ATOM 681 O O . LYS A 1 84 ? -7.053 -8.316 8.326 1.00 74.81 84 LYS A O 1
ATOM 686 N N . ARG A 1 85 ? -7.250 -6.708 9.876 1.00 66.38 85 ARG A N 1
ATOM 687 C CA . ARG A 1 85 ? -6.785 -7.565 10.978 1.00 66.38 85 ARG A CA 1
ATOM 688 C C . ARG A 1 85 ? -7.702 -8.793 11.069 1.00 66.38 85 ARG A C 1
ATOM 690 O O . ARG A 1 85 ? -8.909 -8.640 11.201 1.00 66.38 85 ARG A O 1
ATOM 697 N N . GLY A 1 86 ? -7.119 -9.990 10.980 1.00 64.06 86 GLY A N 1
ATOM 698 C CA . GLY A 1 86 ? -7.853 -11.261 11.029 1.00 64.06 86 GLY A CA 1
ATOM 699 C C . GLY A 1 86 ? -8.128 -11.928 9.675 1.00 64.06 86 GLY A C 1
ATOM 700 O O . GLY A 1 86 ? -8.791 -12.960 9.652 1.00 64.06 86 GLY A O 1
ATOM 701 N N . SER A 1 87 ? -7.624 -11.397 8.556 1.00 66.06 87 SER A N 1
ATOM 702 C CA . SER A 1 87 ? -7.675 -12.106 7.269 1.00 66.06 87 SER A CA 1
ATOM 703 C C . SER A 1 87 ? -6.593 -13.190 7.166 1.00 66.06 87 SER A C 1
ATOM 705 O O . SER A 1 87 ? -5.450 -12.962 7.565 1.00 66.06 87 SER A O 1
ATOM 707 N N . VAL A 1 88 ? -6.931 -14.341 6.576 1.00 69.81 88 VAL A N 1
ATOM 708 C CA . VAL A 1 88 ? -6.003 -15.449 6.287 1.00 69.81 88 VAL A CA 1
ATOM 709 C C . VAL A 1 88 ? -5.961 -15.678 4.777 1.00 69.81 88 VAL A C 1
ATOM 711 O O . VAL A 1 88 ? -7.006 -15.695 4.130 1.00 69.81 88 VAL A O 1
ATOM 714 N N . ALA A 1 89 ? -4.767 -15.869 4.212 1.00 70.88 89 ALA A N 1
ATOM 715 C CA . ALA A 1 89 ? -4.618 -16.281 2.819 1.00 70.88 89 ALA A CA 1
ATOM 716 C C . ALA A 1 89 ? -5.017 -17.759 2.677 1.00 70.88 89 ALA A C 1
ATOM 718 O O . ALA A 1 89 ? -4.363 -18.639 3.239 1.00 70.88 89 ALA A O 1
ATOM 719 N N . ILE A 1 90 ? -6.095 -18.038 1.944 1.00 77.12 90 ILE A N 1
ATOM 720 C CA . ILE A 1 90 ? -6.621 -19.396 1.761 1.00 77.12 90 ILE A CA 1
ATOM 721 C C . ILE A 1 90 ? -6.402 -19.814 0.308 1.00 77.12 90 ILE A C 1
ATOM 723 O O . ILE A 1 90 ? -7.000 -19.249 -0.600 1.00 77.12 90 ILE A O 1
ATOM 727 N N . LYS A 1 91 ? -5.544 -20.816 0.088 1.00 84.44 91 LYS A N 1
ATOM 728 C CA . LYS A 1 91 ? -5.262 -21.356 -1.254 1.00 84.44 91 LYS A CA 1
ATOM 729 C C . LYS A 1 91 ? -6.407 -22.219 -1.789 1.00 84.44 91 LYS A C 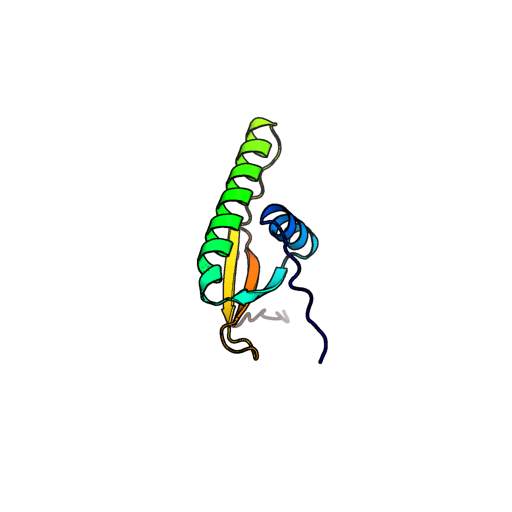1
ATOM 731 O O . LYS A 1 91 ? -6.685 -22.180 -2.976 1.00 84.44 91 LYS A O 1
ATOM 736 N N . ASN A 1 92 ? -7.043 -22.997 -0.915 1.00 81.94 92 ASN A N 1
ATOM 737 C CA . ASN A 1 92 ? -8.190 -23.846 -1.225 1.00 81.94 92 ASN A CA 1
ATOM 738 C C . ASN A 1 92 ? -9.144 -23.830 -0.024 1.00 81.94 92 ASN A C 1
ATOM 740 O O . ASN A 1 92 ? -8.709 -24.083 1.100 1.00 81.94 92 ASN A O 1
ATOM 744 N N . MET A 1 93 ? -10.427 -23.555 -0.261 1.00 85.56 93 MET A N 1
ATOM 745 C CA . MET A 1 93 ? -11.500 -23.660 0.729 1.00 85.56 93 MET A CA 1
ATOM 746 C C . MET A 1 93 ? -12.474 -24.735 0.252 1.00 85.56 93 MET A C 1
ATOM 748 O O . MET A 1 93 ? -13.047 -24.608 -0.825 1.00 85.56 93 MET A O 1
ATOM 752 N N . ILE A 1 94 ? -12.648 -25.797 1.036 1.00 87.50 94 ILE A N 1
ATOM 753 C CA . ILE A 1 94 ? -13.659 -26.823 0.769 1.00 87.50 94 ILE A CA 1
ATOM 754 C C . ILE A 1 94 ? -14.796 -26.583 1.756 1.00 87.50 94 ILE A C 1
ATOM 756 O O . ILE A 1 94 ? -14.592 -26.683 2.964 1.00 87.50 94 ILE A O 1
ATOM 760 N N . ILE A 1 95 ? -15.977 -26.249 1.239 1.00 85.19 95 ILE A N 1
ATOM 761 C CA . ILE A 1 95 ? -17.203 -26.136 2.030 1.00 85.19 95 ILE A CA 1
ATOM 762 C C . ILE A 1 95 ? -17.966 -27.447 1.829 1.00 85.19 95 ILE A C 1
ATOM 764 O O . ILE A 1 95 ? -18.450 -27.685 0.722 1.00 85.19 95 ILE A O 1
ATOM 768 N N . PRO A 1 96 ? -18.047 -28.329 2.837 1.00 78.69 96 PRO A N 1
ATOM 769 C CA . PRO A 1 96 ? -18.804 -29.561 2.698 1.00 78.69 96 PRO A CA 1
ATOM 770 C C . PRO A 1 96 ? -20.292 -29.225 2.560 1.00 78.69 96 PRO A C 1
ATOM 772 O O . PRO A 1 96 ? -20.907 -28.683 3.478 1.00 78.69 96 PRO A O 1
ATOM 775 N N . THR A 1 97 ? -20.877 -29.542 1.407 1.00 74.62 97 THR A N 1
ATOM 776 C CA . THR A 1 97 ? -22.328 -29.552 1.224 1.00 74.62 97 THR A CA 1
ATOM 777 C C . THR A 1 97 ? -22.858 -30.806 1.905 1.00 74.62 97 THR A C 1
ATOM 779 O O . THR A 1 97 ? -22.812 -31.896 1.341 1.00 74.62 97 THR A O 1
ATOM 782 N N . GLY A 1 98 ? -23.266 -30.667 3.165 1.00 63.75 98 GLY A N 1
ATOM 783 C CA . GLY A 1 98 ? -23.955 -31.732 3.879 1.00 63.75 98 GLY A CA 1
ATOM 784 C C . GLY A 1 98 ? -25.326 -31.958 3.254 1.00 63.75 98 GLY A C 1
ATOM 785 O O . GLY A 1 98 ? -26.245 -31.187 3.510 1.00 63.75 98 GLY A O 1
ATOM 786 N N . GLU A 1 99 ? -25.462 -33.001 2.443 1.00 56.44 99 GLU A N 1
ATOM 787 C CA . GLU A 1 99 ? -26.739 -33.704 2.347 1.00 56.44 99 GLU A CA 1
ATOM 788 C C . GLU A 1 99 ? -26.859 -34.531 3.637 1.00 56.44 99 GLU A C 1
ATOM 790 O O . GLU A 1 99 ? -26.138 -35.514 3.816 1.00 56.44 99 GLU A O 1
ATOM 795 N N . PHE A 1 100 ? -27.672 -34.046 4.580 1.00 56.75 100 PHE A N 1
ATOM 796 C CA . PHE A 1 100 ? -28.156 -34.816 5.729 1.00 56.75 100 PHE A CA 1
ATOM 797 C C . PHE A 1 100 ? -29.511 -35.428 5.386 1.00 56.75 100 PHE A C 1
ATOM 799 O O . PHE A 1 100 ? -30.342 -34.690 4.805 1.00 56.75 100 PHE A O 1
#

Secondary structure (DSSP, 8-state):
----------HHHHHHHHHHHSEEEEEEEGGGHHHHHHHHHHHHHHHHHHHHHTTPPP--PEEEEEEEE-SSTTEEEEEEEEE-TT----S---------

Foldseek 3Di:
DDPPPPDDDALVRVLVVCVVVQKDKDKDFPVCVVVSVVRNQVVLVVVQVVCVVVVHDHDQWDKDWDWADDPDPRIIIIMIGTDHPPDDDDPDDDDDPDPD